Protein AF-A0A1H4I192-F1 (afdb_monomer_lite)

Secondary structure (DSSP, 8-state):
---EEEE-HHHHHHHHHHHHH-GGGGGGGGS-EEEEEEES--EETTEE-SEEEEEPPHHHHHHHT-SEEEEEEHHHHTTS-HHHHHHHHHHHHHHHHHHB-TTS-B--SS--------------------

Structure (mmCIF, N/CA/C/O backbone):
data_AF-A0A1H4I192-F1
#
_entry.id   AF-A0A1H4I192-F1
#
loop_
_atom_site.group_PDB
_atom_site.id
_atom_site.type_symbol
_atom_site.label_atom_id
_atom_site.label_alt_id
_atom_site.label_comp_id
_atom_site.label_asym_id
_atom_site.label_entity_id
_atom_site.label_seq_id
_atom_site.pdbx_PDB_ins_code
_atom_site.Cartn_x
_atom_site.Cartn_y
_atom_site.Cartn_z
_atom_site.occupancy
_atom_site.B_iso_or_equiv
_atom_site.auth_seq_id
_atom_site.auth_comp_id
_atom_site.auth_asym_id
_atom_site.auth_atom_id
_atom_site.pdbx_PDB_model_num
ATOM 1 N N . MET A 1 1 ? -8.402 -22.425 -2.717 1.00 60.91 1 MET A N 1
ATOM 2 C CA . MET A 1 1 ? -8.463 -21.378 -3.761 1.00 60.91 1 MET A CA 1
ATOM 3 C C . MET A 1 1 ? -7.108 -20.700 -3.842 1.00 60.91 1 MET A C 1
ATOM 5 O O . MET A 1 1 ? -6.499 -20.503 -2.795 1.00 60.91 1 MET A O 1
ATOM 9 N N . GLY A 1 2 ? -6.629 -20.409 -5.053 1.00 82.69 2 GLY A N 1
ATOM 10 C CA . GLY A 1 2 ? -5.380 -19.670 -5.265 1.00 82.69 2 GLY A CA 1
ATOM 11 C C . GLY A 1 2 ? -5.497 -18.200 -4.856 1.00 82.69 2 GLY A C 1
ATOM 12 O O . GLY A 1 2 ? -6.593 -17.720 -4.563 1.00 82.69 2 GLY A O 1
ATOM 13 N N . ALA A 1 3 ? -4.366 -17.496 -4.818 1.00 92.56 3 ALA A N 1
ATOM 14 C CA . ALA A 1 3 ? -4.367 -16.061 -4.568 1.00 92.56 3 ALA A CA 1
ATOM 15 C C . ALA A 1 3 ? -4.907 -15.308 -5.789 1.00 92.56 3 ALA A C 1
ATOM 17 O O . ALA A 1 3 ? -4.538 -15.617 -6.921 1.00 92.56 3 ALA A O 1
ATOM 18 N N . THR A 1 4 ? -5.751 -14.308 -5.551 1.00 96.38 4 THR A N 1
ATOM 19 C CA . THR A 1 4 ? -6.192 -13.356 -6.580 1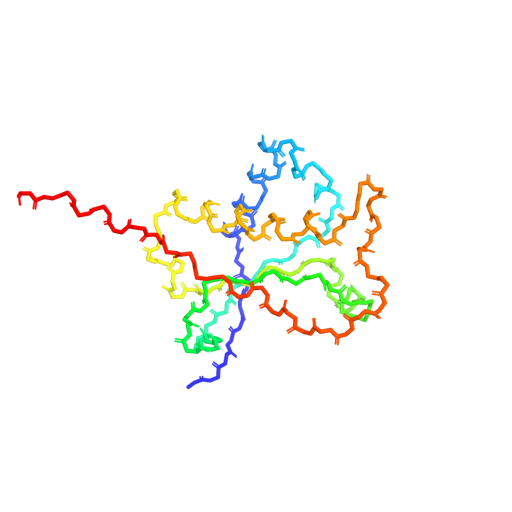.00 96.38 4 THR A CA 1
ATOM 20 C C . THR A 1 4 ? -5.879 -11.939 -6.138 1.00 96.38 4 THR A C 1
ATOM 22 O O . THR A 1 4 ? -5.758 -11.679 -4.936 1.00 96.38 4 THR A O 1
ATOM 25 N N . PHE A 1 5 ? -5.748 -11.035 -7.109 1.00 96.31 5 PHE A N 1
ATOM 26 C CA . PHE A 1 5 ? -5.370 -9.651 -6.868 1.00 96.31 5 PHE A CA 1
ATOM 27 C C . PHE A 1 5 ? -6.340 -8.696 -7.550 1.00 96.31 5 PHE A C 1
ATOM 29 O O . PHE A 1 5 ? -6.716 -8.921 -8.699 1.00 96.31 5 PHE A O 1
ATOM 36 N N . THR A 1 6 ? -6.732 -7.629 -6.860 1.00 96.62 6 THR A N 1
ATOM 37 C CA . THR A 1 6 ? -7.629 -6.604 -7.414 1.00 96.62 6 THR A CA 1
ATOM 38 C C . THR A 1 6 ? -7.129 -5.206 -7.083 1.00 96.62 6 THR A C 1
ATOM 40 O O . THR A 1 6 ? -6.459 -5.004 -6.069 1.00 96.62 6 THR A O 1
ATOM 43 N N . LEU A 1 7 ? -7.464 -4.237 -7.938 1.00 94.12 7 LEU A N 1
ATOM 44 C CA . LEU A 1 7 ? -7.270 -2.813 -7.648 1.00 94.12 7 LEU A CA 1
ATOM 45 C C . LEU A 1 7 ? -8.056 -2.416 -6.392 1.00 94.12 7 LEU A C 1
ATOM 47 O O . LEU A 1 7 ? -9.048 -3.069 -6.054 1.00 94.12 7 LEU A O 1
ATOM 51 N N . SER A 1 8 ? -7.608 -1.363 -5.709 1.00 85.56 8 SER A N 1
ATOM 52 C CA . SER A 1 8 ? -8.315 -0.816 -4.556 1.00 85.56 8 SER A CA 1
ATOM 53 C C . SER A 1 8 ? -8.040 0.673 -4.373 1.00 85.56 8 SER A C 1
ATOM 55 O O . SER A 1 8 ? -6.971 1.063 -3.913 1.00 85.56 8 SER A O 1
ATOM 57 N N . GLU A 1 9 ? -9.038 1.497 -4.682 1.00 93.12 9 GLU A N 1
ATOM 58 C CA . GLU A 1 9 ? -8.958 2.947 -4.478 1.00 93.12 9 GLU A CA 1
ATOM 59 C C . GLU A 1 9 ? -8.941 3.319 -2.988 1.00 93.12 9 GLU A C 1
ATOM 61 O O . GLU A 1 9 ? -8.353 4.326 -2.604 1.00 93.12 9 GLU A O 1
ATOM 66 N N . GLU A 1 10 ? -9.542 2.500 -2.119 1.00 95.25 10 GLU A N 1
ATOM 67 C CA . GLU A 1 10 ? -9.597 2.790 -0.681 1.00 95.25 10 GLU A CA 1
ATOM 68 C C . GLU A 1 10 ? -8.222 2.710 -0.007 1.00 95.25 10 GLU A C 1
ATOM 70 O O . GLU A 1 10 ? -7.932 3.507 0.883 1.00 95.25 10 GLU A O 1
ATOM 75 N N . ILE A 1 11 ? -7.343 1.806 -0.454 1.00 97.00 11 ILE A N 1
ATOM 76 C CA . ILE A 1 11 ? -5.966 1.762 0.054 1.00 97.00 11 ILE A CA 1
ATOM 77 C C . ILE A 1 11 ? -5.202 2.989 -0.454 1.00 97.00 11 ILE A C 1
ATOM 79 O O . ILE A 1 11 ? -4.481 3.619 0.318 1.00 97.00 11 ILE A O 1
ATOM 83 N N . ASP A 1 12 ? -5.399 3.367 -1.723 1.00 96.50 12 ASP A N 1
ATOM 84 C CA . ASP A 1 12 ? -4.749 4.538 -2.321 1.00 96.50 12 ASP A CA 1
ATOM 85 C C . ASP A 1 12 ? -5.098 5.833 -1.571 1.00 96.50 12 ASP A C 1
ATOM 87 O O . ASP A 1 12 ? -4.224 6.672 -1.356 1.00 96.50 12 ASP A O 1
ATOM 91 N N . VAL A 1 13 ? -6.354 5.995 -1.136 1.00 97.31 13 VAL A N 1
ATOM 92 C CA . VAL A 1 13 ? -6.785 7.145 -0.321 1.00 97.31 13 VAL A CA 1
ATOM 93 C C . VAL A 1 13 ? -6.036 7.191 1.010 1.00 97.31 13 VAL A C 1
ATOM 95 O O . VAL A 1 13 ? -5.538 8.250 1.391 1.00 97.31 13 VAL A O 1
ATOM 98 N N . VAL A 1 14 ? -5.910 6.054 1.701 1.00 97.88 14 VAL A N 1
ATOM 99 C CA . VAL A 1 14 ? -5.195 5.981 2.984 1.00 97.88 14 VAL A CA 1
ATOM 100 C C . VAL A 1 14 ? -3.701 6.259 2.799 1.00 97.88 14 VAL A C 1
ATOM 102 O O . VAL A 1 14 ? -3.129 7.034 3.562 1.00 97.88 14 VAL A O 1
ATOM 105 N N . VAL A 1 15 ? -3.072 5.692 1.764 1.00 96.69 15 VAL A N 1
ATOM 106 C CA . VAL A 1 15 ? -1.659 5.954 1.434 1.00 96.69 15 VAL A CA 1
ATOM 107 C C . VAL A 1 15 ? -1.428 7.443 1.181 1.00 96.69 15 VAL A C 1
ATOM 109 O O . VAL A 1 15 ? -0.530 8.027 1.783 1.00 96.69 15 VAL A O 1
ATOM 112 N N . LYS A 1 16 ? -2.254 8.073 0.335 1.00 96.06 16 LYS A N 1
ATOM 113 C CA . LYS A 1 16 ? -2.144 9.508 0.025 1.00 96.06 16 LYS A CA 1
ATOM 114 C C . LYS A 1 16 ? 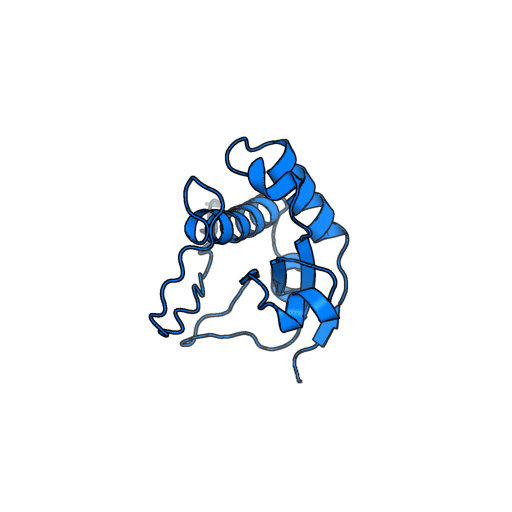-2.299 10.365 1.274 1.00 96.06 16 LYS A C 1
ATOM 116 O O . LYS A 1 16 ? -1.439 11.198 1.539 1.00 96.06 16 LYS A O 1
ATOM 121 N N . LYS A 1 17 ? -3.338 10.099 2.075 1.00 96.62 17 LYS A N 1
ATOM 122 C CA . LYS A 1 17 ? -3.578 10.795 3.345 1.00 96.62 17 LYS A CA 1
ATOM 123 C C . LYS A 1 17 ? -2.338 10.748 4.244 1.00 96.62 17 LYS A C 1
ATOM 125 O O . LYS A 1 17 ? -1.917 11.782 4.748 1.00 96.62 17 LYS A O 1
ATOM 130 N N . LEU A 1 18 ? -1.743 9.569 4.428 1.00 95.94 18 LEU A N 1
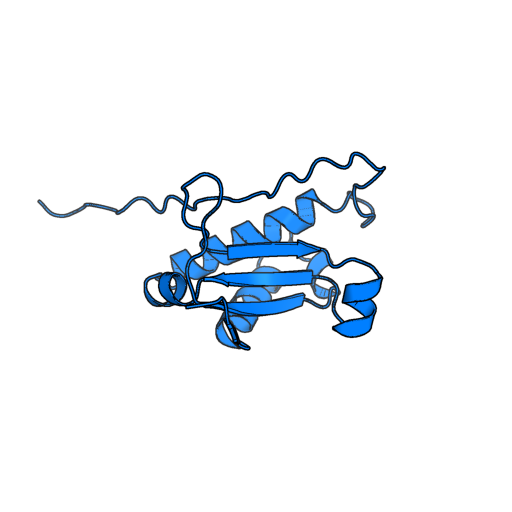ATOM 131 C CA . LEU A 1 18 ? -0.582 9.403 5.305 1.00 95.94 18 LEU A CA 1
ATOM 132 C C . LEU A 1 18 ? 0.673 10.092 4.754 1.00 95.94 18 LEU A C 1
ATOM 134 O O . LEU A 1 18 ? 1.382 10.739 5.516 1.00 95.94 18 LEU A O 1
ATOM 138 N N . ILE A 1 19 ? 0.927 10.013 3.444 1.00 94.25 19 ILE A N 1
ATOM 139 C CA . ILE A 1 19 ? 2.064 10.703 2.806 1.00 94.25 19 ILE A CA 1
ATOM 140 C C . ILE A 1 19 ? 1.939 12.229 2.923 1.00 94.25 19 ILE A C 1
ATOM 142 O O . ILE A 1 19 ? 2.942 12.920 3.093 1.00 94.25 19 ILE A O 1
ATOM 146 N N . GLU A 1 20 ? 0.721 12.767 2.835 1.00 94.44 20 GLU A N 1
ATOM 147 C CA . GLU A 1 20 ? 0.465 14.205 2.965 1.00 94.44 20 GLU A CA 1
ATOM 148 C C . GLU A 1 20 ? 0.582 14.703 4.413 1.00 94.44 20 GLU A C 1
ATOM 150 O O . GLU A 1 20 ? 1.044 15.822 4.646 1.00 94.44 20 GLU A O 1
ATOM 155 N N . GLN A 1 21 ? 0.158 13.893 5.387 1.00 93.62 21 GLN A N 1
ATOM 156 C CA . GLN A 1 21 ? 0.116 14.278 6.801 1.00 93.62 21 GLN A CA 1
ATOM 157 C C . GLN A 1 21 ? 1.458 14.093 7.516 1.00 93.62 21 GLN A C 1
ATOM 159 O O . GLN A 1 21 ? 1.825 14.915 8.360 1.00 93.62 21 GLN A O 1
ATOM 164 N N . GLU A 1 22 ? 2.206 13.046 7.171 1.00 90.56 22 GLU A N 1
ATOM 165 C CA . GLU A 1 22 ? 3.406 12.641 7.895 1.00 90.56 22 GLU A CA 1
ATOM 166 C C . GLU A 1 22 ? 4.670 13.115 7.178 1.00 90.56 22 GLU A C 1
ATOM 168 O O . GLU A 1 22 ? 5.016 12.664 6.085 1.00 90.56 22 GLU A O 1
ATOM 173 N N . LYS A 1 23 ? 5.415 14.022 7.820 1.00 86.62 23 LYS A N 1
ATOM 174 C CA . LYS A 1 23 ? 6.649 14.596 7.250 1.00 86.62 23 LYS A CA 1
ATOM 175 C C . LYS A 1 23 ? 7.696 13.534 6.918 1.00 86.62 23 LYS A C 1
ATOM 177 O O . LYS A 1 23 ? 8.454 13.722 5.967 1.00 86.62 23 LYS A O 1
ATOM 182 N N . ASP A 1 24 ? 7.709 12.444 7.679 1.00 82.88 24 ASP A N 1
ATOM 183 C CA . ASP A 1 24 ? 8.641 11.330 7.506 1.00 82.88 24 ASP A CA 1
ATOM 184 C C . ASP A 1 24 ? 8.404 10.578 6.189 1.00 82.88 24 ASP A C 1
ATOM 186 O O . ASP A 1 24 ? 9.328 9.986 5.651 1.00 82.88 24 ASP A O 1
ATOM 190 N N . PHE A 1 25 ? 7.205 10.670 5.603 1.00 87.12 25 PHE A N 1
ATOM 191 C CA . PHE A 1 25 ? 6.880 10.050 4.316 1.00 87.12 25 PHE A CA 1
ATOM 192 C C . PHE A 1 25 ? 6.993 11.008 3.130 1.00 87.12 25 PHE A C 1
ATOM 194 O O . PHE A 1 25 ? 6.641 10.652 2.006 1.00 87.12 25 PHE A O 1
ATOM 201 N N . LYS A 1 26 ? 7.514 12.225 3.329 1.00 83.06 26 LYS A N 1
ATOM 202 C CA . LYS A 1 26 ? 7.565 13.245 2.273 1.00 83.06 26 LYS A CA 1
ATOM 203 C C . LYS A 1 26 ? 8.322 12.779 1.027 1.00 83.06 26 LYS A C 1
ATOM 205 O O . LYS A 1 26 ? 7.927 13.131 -0.083 1.00 83.06 26 LYS A O 1
ATOM 210 N N . ILE A 1 27 ? 9.384 11.988 1.178 1.00 82.12 27 ILE A N 1
ATOM 211 C CA . ILE A 1 27 ? 10.147 11.452 0.040 1.00 82.12 27 ILE A CA 1
ATOM 212 C C . ILE A 1 27 ? 9.318 10.467 -0.801 1.00 82.12 27 ILE A C 1
ATOM 214 O O . ILE A 1 27 ? 9.525 10.362 -2.004 1.00 82.12 27 ILE A O 1
ATOM 218 N N . LEU A 1 28 ? 8.315 9.816 -0.209 1.00 87.62 28 LEU A N 1
ATOM 219 C CA . LEU A 1 28 ? 7.416 8.903 -0.913 1.00 87.62 28 LEU A CA 1
ATOM 220 C C . LEU A 1 28 ? 6.404 9.632 -1.806 1.00 87.62 28 LEU A C 1
ATOM 222 O O . LEU A 1 28 ? 5.812 9.003 -2.677 1.00 87.62 28 LEU A O 1
ATOM 226 N N . SER A 1 29 ? 6.234 10.952 -1.652 1.00 87.88 29 SER A N 1
ATOM 227 C CA . SER A 1 29 ? 5.321 11.754 -2.489 1.00 87.88 29 SER A CA 1
ATOM 228 C C . SER A 1 29 ? 5.703 11.790 -3.971 1.00 87.88 29 SER A C 1
ATOM 230 O O . SER A 1 29 ? 4.841 12.014 -4.818 1.00 87.88 29 SER A O 1
ATOM 232 N N . VAL A 1 30 ? 6.979 11.556 -4.291 1.00 85.44 30 VAL A N 1
ATOM 233 C CA . VAL A 1 30 ? 7.461 11.468 -5.677 1.00 85.44 30 VAL A CA 1
ATOM 234 C C . VAL A 1 30 ? 7.478 10.035 -6.208 1.00 85.44 30 VAL A C 1
ATOM 236 O O . VAL A 1 30 ? 7.687 9.841 -7.402 1.00 85.44 30 VAL A O 1
ATOM 239 N N . ALA A 1 31 ? 7.269 9.041 -5.340 1.00 88.75 31 ALA A N 1
ATOM 240 C CA . ALA A 1 31 ? 7.361 7.641 -5.710 1.00 88.75 31 ALA A CA 1
ATOM 241 C C . ALA A 1 31 ? 6.037 7.131 -6.286 1.00 88.75 31 ALA A C 1
ATOM 243 O O . ALA A 1 31 ? 4.955 7.410 -5.759 1.00 88.75 31 ALA A O 1
ATOM 244 N N . LYS A 1 32 ? 6.104 6.312 -7.340 1.00 92.50 32 LYS A N 1
ATOM 245 C CA . LYS A 1 32 ? 4.893 5.694 -7.899 1.00 92.50 32 LYS A CA 1
ATOM 246 C C . LYS A 1 32 ? 4.527 4.428 -7.123 1.00 92.50 32 LYS A C 1
ATOM 248 O O . LYS A 1 32 ? 5.060 3.345 -7.378 1.00 92.50 32 LYS A O 1
ATOM 253 N N . ILE A 1 33 ? 3.616 4.578 -6.161 1.00 93.31 33 ILE A N 1
ATOM 254 C CA . ILE A 1 33 ? 3.112 3.491 -5.310 1.00 93.31 33 ILE A CA 1
ATOM 255 C C . ILE A 1 33 ? 1.844 2.901 -5.920 1.00 93.31 33 ILE A C 1
ATOM 257 O O . ILE A 1 33 ? 0.887 3.612 -6.221 1.00 93.31 33 ILE A O 1
ATOM 261 N N . VAL A 1 34 ? 1.828 1.581 -6.068 1.00 94.88 34 VAL A N 1
ATOM 262 C CA . VAL A 1 34 ? 0.663 0.820 -6.512 1.00 94.88 34 VAL A CA 1
ATOM 263 C C . VAL A 1 34 ? 0.145 -0.022 -5.354 1.00 94.88 34 VAL A C 1
ATOM 265 O O . VAL A 1 34 ? 0.908 -0.739 -4.709 1.00 94.88 34 VAL A O 1
ATOM 268 N N . THR A 1 35 ? -1.164 0.011 -5.108 1.00 96.94 35 THR A N 1
ATOM 269 C CA . THR A 1 35 ? -1.796 -0.798 -4.060 1.00 96.94 35 THR A CA 1
ATOM 270 C C . THR A 1 35 ? -2.713 -1.859 -4.663 1.00 96.94 35 THR A C 1
ATOM 272 O O . THR A 1 35 ? -3.346 -1.652 -5.704 1.00 96.94 35 THR A O 1
ATOM 275 N N . ARG A 1 36 ? -2.772 -3.046 -4.057 1.00 97.44 36 ARG A N 1
ATOM 276 C CA . ARG A 1 36 ? -3.700 -4.108 -4.470 1.00 97.44 36 ARG A CA 1
ATOM 277 C C . ARG A 1 36 ? -4.241 -4.841 -3.260 1.00 97.44 36 ARG A C 1
ATOM 279 O O . ARG A 1 36 ? -3.524 -5.098 -2.293 1.00 97.44 36 ARG A O 1
ATOM 286 N N . PHE A 1 37 ? -5.474 -5.305 -3.378 1.00 97.75 37 PHE A N 1
ATOM 287 C CA . PHE A 1 37 ? -5.938 -6.382 -2.525 1.00 97.75 37 PHE A CA 1
ATOM 288 C C . PHE A 1 37 ? -5.389 -7.719 -2.988 1.00 97.75 37 PHE A C 1
ATOM 290 O O . PHE A 1 37 ? -5.296 -7.978 -4.183 1.00 97.75 37 PHE A O 1
ATOM 297 N N . ARG A 1 38 ? -5.100 -8.586 -2.023 1.00 96.88 38 ARG A N 1
ATOM 298 C CA . ARG A 1 38 ? -4.839 -10.010 -2.183 1.00 96.88 38 ARG A CA 1
ATOM 299 C C . ARG A 1 38 ? -5.933 -10.784 -1.459 1.00 96.88 38 ARG A C 1
ATOM 301 O O . ARG A 1 38 ? -6.227 -10.511 -0.294 1.00 96.88 38 ARG A O 1
ATOM 308 N N . THR A 1 39 ? -6.515 -11.771 -2.130 1.00 95.50 39 THR A N 1
ATOM 309 C CA . THR A 1 39 ? -7.419 -12.746 -1.504 1.00 95.50 39 THR A CA 1
ATOM 310 C C . THR A 1 39 ? -6.773 -14.132 -1.452 1.00 95.50 39 THR A C 1
ATOM 312 O O . THR A 1 39 ? -5.697 -14.356 -2.012 1.00 95.50 39 THR A O 1
ATOM 315 N N . GLY A 1 40 ? -7.417 -15.063 -0.749 1.00 91.75 40 GLY A N 1
ATOM 316 C CA . GLY A 1 40 ? -6.880 -16.393 -0.484 1.00 91.75 40 GLY A CA 1
ATOM 317 C C . GLY A 1 40 ? -5.993 -16.440 0.762 1.00 91.75 40 GLY A C 1
ATOM 318 O O . GLY A 1 40 ? -5.698 -15.433 1.405 1.00 91.75 40 GLY A O 1
ATOM 319 N N . THR A 1 41 ? -5.585 -17.650 1.127 1.00 88.25 41 THR A N 1
ATOM 320 C CA . THR A 1 41 ? -4.762 -17.919 2.309 1.00 88.25 41 THR A CA 1
ATOM 321 C C . THR A 1 41 ? -3.413 -17.195 2.199 1.00 88.25 41 THR A C 1
ATOM 323 O O . THR A 1 41 ? -2.705 -17.316 1.193 1.00 88.25 41 THR A O 1
ATOM 326 N N . TRP A 1 42 ? -3.049 -16.409 3.218 1.00 93.38 42 TRP A N 1
ATOM 327 C CA . TRP A 1 42 ? -1.766 -15.702 3.272 1.00 93.38 42 TRP A CA 1
ATOM 328 C C . TRP A 1 42 ? -1.084 -15.896 4.615 1.00 93.38 42 TRP A C 1
ATOM 330 O O . TRP A 1 42 ? -1.432 -15.233 5.585 1.00 93.38 42 TRP A O 1
ATOM 340 N N . TYR A 1 43 ? -0.130 -16.819 4.680 1.00 91.25 43 TYR A N 1
ATOM 341 C CA . TYR A 1 43 ? 0.588 -17.097 5.914 1.00 91.25 43 TYR A CA 1
ATOM 342 C C . TYR A 1 43 ? 2.084 -17.135 5.662 1.00 91.25 43 TYR A C 1
ATOM 344 O O . TYR A 1 43 ? 2.520 -17.693 4.656 1.00 91.25 43 TYR A O 1
ATOM 352 N N . THR A 1 44 ? 2.849 -16.647 6.632 1.00 88.25 44 THR A N 1
ATOM 353 C CA . THR A 1 44 ? 4.281 -16.921 6.729 1.00 88.25 44 THR A CA 1
ATOM 354 C C . THR A 1 44 ? 4.605 -17.414 8.127 1.00 88.25 44 THR A C 1
ATOM 356 O O . THR A 1 44 ? 4.162 -16.833 9.115 1.00 88.25 44 THR A O 1
ATOM 359 N N . ARG A 1 45 ? 5.371 -18.510 8.228 1.00 90.00 45 ARG A N 1
ATOM 360 C CA . ARG A 1 45 ? 5.778 -19.113 9.513 1.00 90.00 45 ARG A CA 1
ATOM 361 C C . ARG A 1 45 ? 4.587 -19.323 10.468 1.00 90.00 45 ARG A C 1
ATOM 363 O O . ARG A 1 45 ? 4.665 -19.018 11.653 1.00 90.00 45 ARG A O 1
ATOM 370 N N . GLY A 1 46 ? 3.461 -19.791 9.921 1.00 90.88 46 GLY A N 1
ATOM 371 C CA . GLY A 1 46 ? 2.223 -20.054 10.666 1.00 90.88 46 GLY A CA 1
ATOM 372 C C . GLY A 1 46 ? 1.400 -18.816 11.043 1.00 90.88 46 GLY A C 1
ATOM 373 O O . GLY A 1 46 ? 0.354 -18.956 11.668 1.00 90.88 46 GLY A O 1
ATOM 374 N N . LYS A 1 47 ? 1.822 -17.610 10.652 1.00 90.06 47 LYS A N 1
ATOM 375 C CA . LYS A 1 47 ? 1.155 -16.350 10.993 1.00 90.06 47 LYS A CA 1
ATOM 376 C C . LYS A 1 47 ? 0.428 -15.754 9.793 1.00 90.06 47 LYS A C 1
ATOM 378 O O . LYS A 1 47 ? 0.997 -15.718 8.707 1.00 90.06 47 LYS A O 1
ATOM 383 N N . LEU A 1 48 ? -0.807 -15.290 9.999 1.00 92.69 48 LEU A N 1
ATOM 384 C CA . LEU A 1 48 ? -1.609 -14.634 8.963 1.00 92.69 48 LEU A CA 1
ATOM 385 C C . LEU A 1 48 ? -1.009 -13.266 8.615 1.00 92.69 48 LEU A C 1
ATOM 387 O O . LEU A 1 48 ? -0.729 -12.470 9.509 1.00 92.69 48 LEU A O 1
ATOM 391 N N . ILE A 1 49 ? -0.866 -12.989 7.322 1.00 95.06 49 ILE A N 1
ATOM 392 C CA . ILE A 1 49 ? -0.347 -11.720 6.808 1.00 95.06 49 ILE A CA 1
ATOM 393 C C . ILE A 1 49 ? -1.506 -10.785 6.463 1.00 95.06 49 ILE A C 1
ATOM 395 O O . ILE A 1 49 ? -2.441 -11.171 5.751 1.00 95.06 49 ILE A O 1
ATOM 399 N N . TYR A 1 50 ? -1.441 -9.564 6.996 1.00 96.06 50 TYR A N 1
ATOM 400 C CA . TYR A 1 50 ? -2.455 -8.520 6.816 1.00 96.06 50 TYR A CA 1
ATOM 401 C C . TYR A 1 50 ? -2.099 -7.601 5.655 1.00 96.06 50 TYR A C 1
ATOM 403 O O . TYR A 1 50 ? -2.977 -7.244 4.877 1.00 96.06 50 TYR A O 1
ATOM 411 N N . ALA A 1 51 ? -0.824 -7.259 5.515 1.00 96.75 51 ALA A N 1
ATOM 412 C CA . ALA A 1 51 ? -0.299 -6.537 4.377 1.00 96.75 51 ALA A CA 1
ATOM 413 C C . ALA A 1 51 ? 1.176 -6.892 4.157 1.00 96.75 51 ALA A C 1
ATOM 415 O O . ALA A 1 51 ? 1.792 -7.556 4.993 1.00 96.75 51 ALA A O 1
ATOM 416 N N . LYS A 1 52 ? 1.700 -6.515 2.993 1.00 94.38 52 LYS A N 1
ATOM 417 C CA . LYS A 1 52 ? 3.118 -6.605 2.669 1.00 94.38 52 LYS A CA 1
ATOM 418 C C . LYS A 1 52 ? 3.501 -5.546 1.648 1.00 94.38 52 LYS A C 1
ATOM 420 O O . LYS A 1 52 ? 2.948 -5.527 0.543 1.00 94.38 52 LYS A O 1
ATOM 425 N N . THR A 1 53 ? 4.513 -4.762 1.980 1.00 94.88 53 THR A N 1
ATOM 426 C CA . THR A 1 53 ? 5.204 -3.877 1.045 1.00 94.88 53 THR A CA 1
ATOM 427 C C . THR A 1 53 ? 6.342 -4.582 0.314 1.00 94.88 53 THR A C 1
ATOM 429 O O . THR A 1 53 ? 7.101 -5.368 0.887 1.00 94.88 53 THR A O 1
ATOM 432 N N . LYS A 1 54 ? 6.494 -4.265 -0.973 1.00 91.12 54 LYS A N 1
ATOM 433 C CA . LYS A 1 54 ? 7.630 -4.665 -1.801 1.00 91.12 54 LYS A CA 1
ATOM 434 C C . LYS A 1 54 ? 8.185 -3.463 -2.561 1.00 91.12 54 LYS A C 1
ATOM 436 O O . LYS A 1 54 ? 7.457 -2.810 -3.304 1.00 91.12 54 LYS A O 1
ATOM 441 N N . ILE A 1 55 ? 9.494 -3.244 -2.440 1.00 88.81 55 ILE A N 1
ATOM 442 C CA . ILE A 1 55 ? 10.243 -2.409 -3.384 1.00 88.81 55 ILE A CA 1
ATOM 443 C C . ILE A 1 55 ? 10.449 -3.226 -4.657 1.00 88.81 55 ILE A C 1
ATOM 445 O O . ILE A 1 55 ? 11.009 -4.324 -4.608 1.00 88.81 55 ILE A O 1
ATOM 449 N N . LEU A 1 56 ? 9.961 -2.718 -5.785 1.00 87.31 56 LEU A N 1
ATOM 450 C CA . LEU A 1 56 ? 9.991 -3.444 -7.048 1.00 87.31 56 LEU A CA 1
ATOM 451 C C . LEU A 1 56 ? 11.415 -3.501 -7.613 1.00 87.31 56 LEU A C 1
ATOM 453 O O . LEU A 1 56 ? 12.166 -2.518 -7.567 1.00 87.31 56 LEU A O 1
ATOM 457 N N . SER A 1 57 ? 11.776 -4.666 -8.155 1.00 87.88 57 SER A N 1
ATOM 458 C CA . SER A 1 57 ? 13.009 -4.853 -8.926 1.00 87.88 57 SER A CA 1
ATOM 459 C C . SER A 1 57 ? 12.956 -4.073 -10.242 1.00 87.88 57 SER A C 1
ATOM 461 O O . SER A 1 57 ? 11.876 -3.725 -10.706 1.00 87.88 57 SER A O 1
ATOM 463 N N . LEU A 1 58 ? 14.104 -3.828 -10.885 1.00 84.38 58 LEU A N 1
ATOM 464 C CA . LEU A 1 58 ? 14.163 -3.064 -12.143 1.00 84.38 58 LEU A CA 1
ATOM 465 C C . LEU A 1 58 ? 13.193 -3.586 -13.213 1.00 84.38 58 LEU A C 1
ATOM 467 O O . LEU A 1 58 ? 12.512 -2.794 -13.857 1.00 84.38 58 LEU A O 1
ATOM 471 N N . TYR A 1 59 ? 13.102 -4.909 -13.363 1.00 89.69 59 TYR A N 1
ATOM 472 C CA . TYR A 1 59 ? 12.184 -5.530 -14.313 1.00 89.69 59 TYR A CA 1
ATOM 473 C C . TYR A 1 59 ? 10.716 -5.273 -13.944 1.00 89.69 59 TYR A C 1
ATOM 475 O O . TYR A 1 59 ? 9.933 -4.839 -14.777 1.00 89.69 59 TYR A O 1
ATOM 483 N N . GLU A 1 60 ? 10.347 -5.456 -12.676 1.00 92.44 60 GLU A N 1
ATOM 484 C CA . GLU A 1 60 ? 8.975 -5.208 -12.219 1.00 92.44 60 GLU A CA 1
ATOM 485 C C . GLU A 1 60 ? 8.582 -3.735 -12.333 1.00 92.44 60 GLU A C 1
ATOM 487 O O . GLU A 1 60 ? 7.436 -3.437 -12.659 1.00 92.44 60 GLU A O 1
ATOM 492 N N . ARG A 1 61 ? 9.527 -2.814 -12.102 1.00 92.12 61 ARG A N 1
ATOM 493 C CA . ARG A 1 61 ? 9.291 -1.381 -12.296 1.00 92.12 61 ARG A CA 1
ATOM 494 C C . ARG A 1 61 ? 8.967 -1.056 -13.746 1.00 92.12 61 ARG A C 1
ATOM 496 O O . ARG A 1 61 ? 8.061 -0.269 -13.991 1.00 92.12 61 ARG A O 1
ATOM 503 N N . PHE A 1 62 ? 9.689 -1.672 -14.681 1.00 92.06 62 PHE A N 1
ATOM 504 C CA . PHE A 1 62 ? 9.442 -1.517 -16.112 1.00 92.06 62 PHE A CA 1
ATOM 505 C C . PHE A 1 62 ? 8.064 -2.061 -16.512 1.00 92.06 62 PHE A C 1
ATOM 507 O O . PHE A 1 62 ? 7.305 -1.361 -17.172 1.00 92.06 62 PHE A O 1
ATOM 514 N N . GLU A 1 63 ? 7.711 -3.268 -16.063 1.00 97.00 63 GLU A N 1
ATOM 515 C CA . GLU A 1 63 ? 6.433 -3.908 -16.412 1.00 97.00 63 GLU A CA 1
ATOM 516 C C . GLU A 1 63 ? 5.216 -3.212 -15.786 1.00 97.00 63 GLU A C 1
ATOM 518 O O . GLU A 1 63 ? 4.160 -3.105 -16.405 1.00 97.00 63 GLU A O 1
ATOM 523 N N . MET A 1 64 ? 5.336 -2.760 -14.535 1.00 91.81 64 MET A N 1
ATOM 524 C CA . MET A 1 64 ? 4.213 -2.190 -13.783 1.00 91.81 64 MET A CA 1
ATOM 525 C C . MET A 1 64 ? 4.122 -0.669 -13.879 1.00 91.81 64 MET A C 1
ATOM 527 O O . MET A 1 64 ? 3.132 -0.104 -13.408 1.00 91.81 64 MET A O 1
ATOM 531 N N . ASP A 1 65 ? 5.152 -0.020 -14.430 1.00 94.31 65 ASP A N 1
ATOM 532 C CA . ASP A 1 65 ? 5.361 1.424 -14.349 1.00 94.31 65 ASP A CA 1
ATOM 533 C C . ASP A 1 65 ? 5.115 1.914 -12.911 1.00 94.31 65 ASP A C 1
ATOM 535 O O . ASP A 1 65 ? 4.201 2.686 -12.641 1.00 94.31 65 ASP A O 1
ATOM 539 N N . ALA A 1 66 ? 5.833 1.345 -11.944 1.00 92.75 66 ALA A N 1
ATOM 540 C CA . ALA A 1 66 ? 5.678 1.631 -10.517 1.00 92.75 66 ALA A CA 1
ATOM 541 C C . ALA A 1 66 ? 6.975 1.322 -9.773 1.00 92.75 66 ALA A C 1
ATOM 543 O O . ALA A 1 66 ? 7.785 0.541 -10.251 1.00 92.75 66 ALA A O 1
ATOM 544 N N . GLU A 1 67 ? 7.173 1.873 -8.581 1.00 90.44 67 GLU A N 1
ATOM 545 C CA . GLU A 1 67 ? 8.385 1.634 -7.783 1.00 90.44 67 GLU A CA 1
ATOM 546 C C . GLU A 1 67 ? 8.132 0.755 -6.563 1.00 90.44 67 GLU A C 1
ATOM 548 O O . GLU A 1 67 ? 9.016 0.012 -6.125 1.00 90.44 67 GLU A O 1
ATOM 553 N N . ILE A 1 68 ? 6.921 0.840 -6.017 1.00 92.69 68 ILE A N 1
ATOM 554 C CA . ILE A 1 68 ? 6.518 0.184 -4.778 1.00 92.69 68 ILE A CA 1
ATOM 555 C C . ILE A 1 68 ? 5.164 -0.484 -5.000 1.00 92.69 68 ILE A C 1
ATOM 557 O O . ILE A 1 68 ? 4.257 0.099 -5.595 1.00 92.69 68 ILE A O 1
ATOM 561 N N . LEU A 1 69 ? 5.022 -1.697 -4.472 1.00 94.62 69 LEU A N 1
ATOM 562 C CA . LEU A 1 69 ? 3.761 -2.422 -4.405 1.00 94.62 69 LEU A CA 1
ATOM 563 C C . LEU A 1 69 ? 3.380 -2.657 -2.942 1.00 94.62 69 LEU A C 1
ATOM 565 O O . LEU A 1 69 ? 4.146 -3.274 -2.202 1.00 94.62 69 LEU A O 1
ATOM 569 N N . ILE A 1 70 ? 2.181 -2.229 -2.549 1.00 96.00 70 ILE A N 1
ATOM 570 C CA . ILE A 1 70 ? 1.577 -2.570 -1.255 1.00 96.00 70 ILE A CA 1
ATOM 571 C C . ILE A 1 70 ? 0.437 -3.556 -1.505 1.00 96.00 70 ILE A C 1
ATOM 573 O O . ILE A 1 70 ? -0.537 -3.253 -2.197 1.00 96.00 70 ILE A O 1
ATOM 577 N N . LEU A 1 71 ? 0.563 -4.757 -0.948 1.00 97.12 71 LEU A N 1
ATOM 578 C CA . LEU A 1 71 ? -0.465 -5.790 -1.000 1.00 97.12 71 LEU A CA 1
ATOM 579 C C . LEU A 1 71 ? -1.188 -5.858 0.338 1.00 97.12 71 LEU A C 1
ATOM 581 O O . LEU A 1 71 ? -0.540 -6.032 1.361 1.00 97.12 71 LEU A O 1
ATOM 585 N N . VAL A 1 72 ? -2.518 -5.809 0.334 1.00 97.88 72 VAL A N 1
ATOM 586 C CA . VAL A 1 72 ? -3.336 -5.903 1.552 1.00 97.88 72 VAL A CA 1
ATOM 587 C C . VAL A 1 72 ? -4.248 -7.120 1.482 1.00 97.88 72 VAL A C 1
ATOM 589 O O . VAL A 1 72 ? -4.845 -7.418 0.453 1.00 97.88 72 VAL A O 1
ATOM 592 N N . ASN A 1 73 ? -4.380 -7.850 2.580 1.00 97.38 73 ASN A N 1
ATOM 593 C CA . ASN A 1 73 ? -5.311 -8.958 2.703 1.00 97.38 73 ASN A CA 1
ATOM 594 C C . ASN A 1 73 ? -6.750 -8.431 2.762 1.00 97.38 73 ASN A C 1
ATOM 596 O O . ASN A 1 73 ? -7.170 -7.886 3.784 1.00 97.38 73 ASN A O 1
ATOM 600 N N . LYS A 1 74 ? -7.517 -8.631 1.684 1.00 96.62 74 LYS A N 1
ATOM 601 C CA . LYS A 1 74 ? -8.873 -8.075 1.551 1.00 96.62 74 LYS A CA 1
ATOM 602 C C . LYS A 1 74 ? -9.800 -8.491 2.687 1.00 96.62 74 LYS A C 1
ATOM 604 O O . LYS A 1 74 ? -10.485 -7.660 3.268 1.00 96.62 74 LYS A O 1
ATOM 609 N N . ARG A 1 75 ? -9.776 -9.781 3.036 1.00 94.50 75 ARG A N 1
ATOM 610 C CA . ARG A 1 75 ? -10.644 -10.325 4.084 1.00 94.50 75 ARG A CA 1
ATOM 611 C C . ARG A 1 75 ? -10.355 -9.670 5.428 1.00 94.50 75 ARG A C 1
ATOM 613 O O . ARG A 1 75 ? -11.273 -9.428 6.194 1.00 94.50 75 ARG A O 1
ATOM 620 N N . MET A 1 76 ? -9.085 -9.405 5.725 1.00 95.19 76 MET A N 1
ATOM 621 C CA . MET A 1 76 ? -8.738 -8.745 6.979 1.00 95.19 76 MET A CA 1
ATOM 622 C C . MET A 1 76 ? -9.106 -7.271 6.947 1.00 95.19 76 MET A C 1
ATOM 624 O O . MET A 1 76 ? -9.682 -6.797 7.917 1.00 95.19 76 MET A O 1
ATOM 628 N N . TRP A 1 77 ? -8.841 -6.584 5.835 1.00 96.50 77 TRP A N 1
ATOM 629 C CA . TRP A 1 77 ? -9.167 -5.170 5.649 1.00 96.50 77 TRP A CA 1
ATOM 630 C C . TRP A 1 77 ? -10.637 -4.841 5.932 1.00 96.50 77 TRP A C 1
ATOM 632 O O . TRP A 1 77 ? -10.920 -3.874 6.635 1.00 96.50 77 TRP A O 1
ATOM 642 N N . GLU A 1 78 ? -11.562 -5.674 5.452 1.00 95.88 78 GLU A N 1
ATOM 643 C CA . GLU A 1 78 ? -13.011 -5.516 5.667 1.00 95.88 78 GLU A CA 1
ATOM 644 C C . GLU A 1 78 ? -13.425 -5.609 7.149 1.00 95.88 78 GLU A C 1
ATOM 646 O O . GLU A 1 78 ? -14.503 -5.151 7.522 1.00 95.88 78 GLU A O 1
ATOM 651 N N . HIS A 1 79 ? -12.573 -6.174 8.008 1.00 95.94 79 HIS A N 1
ATOM 652 C CA . HIS A 1 79 ? -12.804 -6.292 9.449 1.00 95.94 79 HIS A CA 1
ATOM 653 C C . HIS A 1 79 ? -12.042 -5.253 10.285 1.00 95.94 79 HIS A C 1
ATOM 655 O O . HIS A 1 79 ? -12.169 -5.261 11.510 1.00 95.94 79 HIS A O 1
ATOM 661 N N . LEU A 1 80 ? -11.241 -4.390 9.654 1.00 96.12 80 LEU A N 1
ATOM 662 C CA . LEU A 1 80 ? -10.502 -3.334 10.341 1.00 96.12 80 LEU A CA 1
ATOM 663 C C . LEU A 1 80 ? -11.343 -2.060 10.451 1.00 96.12 80 LEU A C 1
ATOM 665 O O . LEU A 1 80 ? -12.036 -1.675 9.509 1.00 96.12 80 LEU A O 1
ATOM 669 N N . THR A 1 81 ? -11.229 -1.368 11.583 1.00 97.56 81 THR A N 1
ATOM 670 C CA . THR A 1 81 ? -11.709 0.017 11.703 1.00 97.56 81 THR A CA 1
ATOM 671 C C . THR A 1 81 ? -10.828 0.962 10.886 1.00 97.56 81 THR A C 1
ATOM 673 O O . THR A 1 81 ? -9.690 0.625 10.557 1.00 97.56 81 THR A O 1
ATOM 676 N N . ASP A 1 82 ? -11.298 2.174 10.598 1.00 96.88 82 ASP A N 1
ATOM 677 C CA . ASP A 1 82 ? -10.516 3.140 9.812 1.00 96.88 82 ASP A CA 1
ATOM 678 C C . ASP A 1 82 ? -9.177 3.489 10.479 1.00 96.88 82 ASP A C 1
ATOM 680 O O . ASP A 1 82 ? -8.138 3.487 9.825 1.00 96.88 82 ASP A O 1
ATOM 684 N N . GLN A 1 83 ? -9.161 3.638 11.807 1.00 96.69 83 GLN A N 1
ATOM 685 C CA . GLN A 1 83 ? -7.921 3.834 12.565 1.00 96.69 83 GLN A CA 1
ATOM 686 C C . GLN A 1 83 ? -6.953 2.645 12.416 1.00 96.69 83 GLN A C 1
ATOM 688 O O . GLN A 1 83 ? -5.740 2.824 12.341 1.00 96.69 83 GLN A O 1
ATOM 693 N N . GLN A 1 84 ? -7.475 1.418 12.371 1.00 96.94 84 GLN A N 1
ATOM 694 C CA . GLN A 1 84 ? -6.664 0.213 12.196 1.00 96.94 84 GLN A CA 1
ATOM 695 C C . GLN A 1 84 ? -6.140 0.075 10.763 1.00 96.94 84 GLN A C 1
ATOM 697 O O . GLN A 1 84 ? -5.015 -0.385 10.572 1.00 96.94 84 GLN A O 1
ATOM 702 N N . LYS A 1 85 ? -6.929 0.485 9.764 1.00 98.06 85 LYS A N 1
ATOM 703 C CA . LYS A 1 85 ? -6.505 0.563 8.360 1.00 98.06 85 LYS A CA 1
ATOM 704 C C . LYS A 1 85 ? -5.370 1.568 8.196 1.00 98.06 85 LYS A C 1
ATOM 706 O O . LYS A 1 85 ? -4.346 1.228 7.612 1.00 98.06 85 LYS A O 1
ATOM 711 N N . GLU A 1 86 ? -5.510 2.758 8.775 1.00 97.62 86 GLU A N 1
ATOM 712 C CA . GLU A 1 86 ? -4.455 3.776 8.789 1.00 97.62 86 GLU A CA 1
ATOM 713 C C . GLU A 1 86 ? -3.187 3.261 9.469 1.00 97.62 86 GLU A C 1
ATOM 715 O O . GLU A 1 86 ? -2.112 3.346 8.885 1.00 97.62 86 GLU A O 1
ATOM 720 N N . ALA A 1 87 ? -3.303 2.636 10.645 1.00 96.81 87 ALA A N 1
ATOM 721 C CA . ALA A 1 87 ? -2.156 2.058 11.343 1.00 96.81 87 ALA A CA 1
ATOM 722 C C . ALA A 1 87 ? -1.459 0.947 10.534 1.00 96.81 87 ALA A C 1
ATOM 724 O O . ALA A 1 87 ? -0.230 0.868 10.531 1.00 96.81 87 ALA A O 1
ATOM 725 N N . LEU A 1 88 ? -2.227 0.102 9.835 1.00 97.38 88 LEU A N 1
ATOM 726 C CA . LEU A 1 88 ? -1.682 -0.935 8.960 1.00 97.38 88 LEU A CA 1
ATOM 727 C C . LEU A 1 88 ? -0.894 -0.316 7.800 1.00 97.38 88 LEU A C 1
ATOM 729 O O . LEU A 1 88 ? 0.248 -0.701 7.574 1.00 97.38 88 LEU A O 1
ATOM 733 N N . ILE A 1 89 ? -1.467 0.657 7.088 1.00 97.31 89 ILE A N 1
ATOM 734 C CA . ILE A 1 89 ? -0.787 1.294 5.952 1.00 97.31 89 ILE A CA 1
ATOM 735 C C . ILE A 1 89 ? 0.411 2.130 6.408 1.00 97.31 89 ILE A C 1
ATOM 737 O O . ILE A 1 89 ? 1.462 2.059 5.779 1.00 97.31 89 ILE A O 1
ATOM 741 N N . PHE A 1 90 ? 0.303 2.856 7.521 1.00 96.00 90 PHE A N 1
ATOM 742 C CA . PHE A 1 90 ? 1.428 3.583 8.114 1.00 96.00 90 PHE A CA 1
ATOM 743 C C . PHE A 1 90 ? 2.609 2.640 8.377 1.00 96.00 90 PHE A C 1
ATOM 745 O O . PHE A 1 90 ? 3.734 2.925 7.974 1.00 96.00 90 PHE A O 1
ATOM 752 N N . HIS A 1 91 ? 2.346 1.477 8.984 1.00 93.44 91 HIS A N 1
ATOM 753 C CA . HIS A 1 91 ? 3.367 0.458 9.224 1.00 93.44 91 HIS A CA 1
ATOM 754 C C . HIS A 1 91 ? 4.031 -0.023 7.927 1.00 93.44 91 HIS A C 1
ATOM 756 O O . HIS A 1 91 ? 5.256 -0.125 7.856 1.00 93.44 91 HIS A O 1
ATOM 762 N N . GLU A 1 92 ? 3.230 -0.289 6.895 1.00 94.25 92 GLU A N 1
ATOM 763 C CA . GLU A 1 92 ? 3.723 -0.712 5.586 1.00 94.25 92 GLU A CA 1
ATOM 764 C C . GLU A 1 92 ? 4.599 0.351 4.904 1.00 94.25 92 GLU A C 1
ATOM 766 O O . GLU A 1 92 ? 5.581 -0.007 4.245 1.00 94.25 92 GLU A O 1
ATOM 771 N N . LEU A 1 93 ? 4.288 1.639 5.085 1.00 92.62 93 LEU A N 1
ATOM 772 C CA . LEU A 1 93 ? 5.098 2.752 4.584 1.00 92.62 93 LEU A CA 1
ATOM 773 C C . LEU A 1 93 ? 6.427 2.886 5.348 1.00 92.62 93 LEU A C 1
ATOM 775 O O . LEU A 1 93 ? 7.463 3.120 4.726 1.00 92.62 93 LEU A O 1
ATOM 779 N N . CYS A 1 94 ? 6.451 2.639 6.664 1.00 90.19 94 CYS A N 1
ATOM 780 C CA . CYS A 1 94 ? 7.693 2.652 7.452 1.00 90.19 94 CYS A CA 1
ATOM 781 C C . CYS A 1 94 ? 8.743 1.636 6.963 1.00 90.19 94 CYS A C 1
ATOM 783 O O . CYS A 1 94 ? 9.944 1.887 7.088 1.00 90.19 94 CYS A O 1
ATOM 785 N N . HIS A 1 95 ? 8.328 0.495 6.395 1.00 83.31 95 HIS A N 1
ATOM 786 C CA . HIS A 1 95 ? 9.271 -0.484 5.824 1.00 83.31 95 HIS A CA 1
ATOM 787 C C . HIS A 1 95 ? 10.035 0.064 4.615 1.00 83.31 95 HIS A C 1
ATOM 789 O O . HIS A 1 95 ? 11.152 -0.383 4.338 1.00 83.31 95 HIS A O 1
ATOM 795 N N . ILE A 1 96 ? 9.454 1.030 3.901 1.00 83.31 96 ILE A N 1
ATOM 796 C CA . ILE A 1 96 ? 10.069 1.664 2.731 1.00 83.31 96 ILE A CA 1
ATOM 797 C C . ILE A 1 96 ? 11.195 2.584 3.187 1.00 83.31 96 ILE A C 1
ATOM 799 O O . ILE A 1 96 ? 12.322 2.413 2.729 1.00 83.31 96 ILE A O 1
ATOM 803 N N . GLU A 1 97 ? 10.916 3.473 4.144 1.00 64.56 97 GLU A N 1
ATOM 804 C CA . GLU A 1 97 ? 11.911 4.365 4.756 1.00 64.56 97 GLU A CA 1
ATOM 805 C C . GLU A 1 97 ? 13.087 3.584 5.355 1.00 64.56 97 GLU A C 1
ATOM 807 O O . GLU A 1 97 ? 14.239 3.967 5.200 1.00 64.56 97 GLU A O 1
ATOM 812 N N . ALA A 1 98 ? 12.839 2.432 5.984 1.00 58.81 98 ALA A N 1
ATOM 813 C CA . ALA A 1 98 ? 13.919 1.584 6.497 1.00 58.81 98 ALA A CA 1
ATOM 814 C C . ALA A 1 98 ? 14.809 0.979 5.386 1.00 58.81 98 ALA A C 1
ATOM 816 O O . ALA A 1 98 ? 15.959 0.60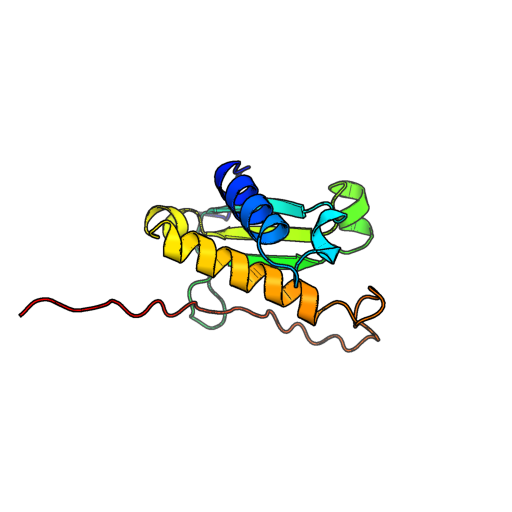1 5.644 1.00 58.81 98 ALA A O 1
ATOM 817 N N . SER A 1 99 ? 14.269 0.867 4.169 1.00 60.72 99 SER A N 1
ATOM 818 C CA . SER A 1 99 ? 14.916 0.259 3.003 1.00 60.72 99 SER A CA 1
ATOM 819 C C . SER A 1 99 ? 15.656 1.269 2.121 1.00 60.72 99 SER A C 1
ATOM 821 O O . SER A 1 99 ? 16.494 0.853 1.318 1.00 60.72 99 SER A O 1
ATOM 823 N N . VAL A 1 100 ? 15.391 2.569 2.261 1.00 57.56 100 VAL A N 1
ATOM 824 C CA . VAL A 1 100 ? 16.134 3.651 1.597 1.00 57.56 100 VAL A CA 1
ATOM 825 C C . VAL A 1 100 ? 17.023 4.366 2.616 1.00 57.56 100 VAL A C 1
ATOM 827 O O . VAL A 1 100 ? 16.662 4.530 3.775 1.00 57.56 100 VAL A O 1
ATOM 830 N N . ASP A 1 101 ? 18.249 4.723 2.245 1.00 55.53 101 ASP A N 1
ATOM 831 C CA . ASP A 1 101 ? 19.108 5.517 3.122 1.00 55.53 101 ASP A CA 1
ATOM 832 C C . ASP A 1 101 ? 18.733 7.011 3.083 1.00 55.53 101 ASP A C 1
ATOM 834 O O . ASP A 1 101 ? 17.890 7.449 2.301 1.00 55.53 101 ASP A O 1
ATOM 838 N N . LYS A 1 102 ? 19.384 7.821 3.929 1.00 51.91 102 LYS A N 1
ATOM 839 C CA . LYS A 1 102 ? 19.140 9.275 4.044 1.00 51.91 102 LYS A CA 1
ATOM 840 C C . LYS A 1 102 ? 19.362 10.056 2.739 1.00 51.91 102 LYS A C 1
ATOM 842 O O . LYS A 1 102 ? 19.010 11.230 2.679 1.00 51.91 102 LYS A O 1
ATOM 847 N N . ASN A 1 103 ? 19.967 9.428 1.733 1.00 52.03 103 ASN A N 1
ATOM 848 C CA . ASN A 1 103 ? 20.246 10.009 0.427 1.00 52.03 103 ASN A CA 1
ATOM 849 C C . ASN A 1 103 ? 19.302 9.458 -0.660 1.00 52.03 103 ASN A C 1
ATOM 851 O O . ASN A 1 103 ? 19.507 9.738 -1.839 1.00 52.03 103 ASN A O 1
ATOM 855 N N . GLY A 1 104 ? 18.284 8.673 -0.283 1.00 47.81 104 GLY A N 1
ATOM 856 C CA . GLY A 1 104 ? 17.328 8.057 -1.203 1.00 47.81 104 GLY A CA 1
ATOM 857 C C . GLY A 1 104 ? 17.883 6.853 -1.965 1.00 47.81 104 GLY A C 1
ATOM 858 O O . GLY A 1 104 ? 17.219 6.349 -2.872 1.00 47.81 104 GLY A O 1
ATOM 859 N N . ALA A 1 105 ? 19.083 6.368 -1.625 1.00 49.00 105 ALA A N 1
ATOM 860 C CA . ALA A 1 105 ? 19.629 5.170 -2.245 1.00 49.00 105 ALA A CA 1
ATOM 861 C C . ALA A 1 105 ? 19.034 3.919 -1.573 1.00 49.00 105 ALA A C 1
ATOM 863 O O . ALA A 1 105 ? 18.946 3.865 -0.343 1.00 49.00 105 ALA A O 1
ATOM 864 N N . PRO A 1 106 ? 18.643 2.878 -2.331 1.00 55.38 106 PRO A N 1
ATOM 865 C CA . PRO A 1 106 ? 18.261 1.601 -1.743 1.00 55.38 106 PRO A CA 1
ATOM 866 C C . PRO A 1 106 ? 19.410 1.062 -0.890 1.00 55.38 106 PRO A C 1
ATOM 868 O O . PRO A 1 106 ? 20.545 0.951 -1.361 1.00 55.38 106 PRO A O 1
ATOM 871 N N . ARG A 1 107 ? 19.128 0.668 0.350 1.00 51.75 107 ARG A N 1
ATOM 872 C CA . ARG A 1 107 ? 20.111 0.110 1.282 1.00 51.75 107 ARG A CA 1
ATOM 873 C C . ARG A 1 107 ? 20.454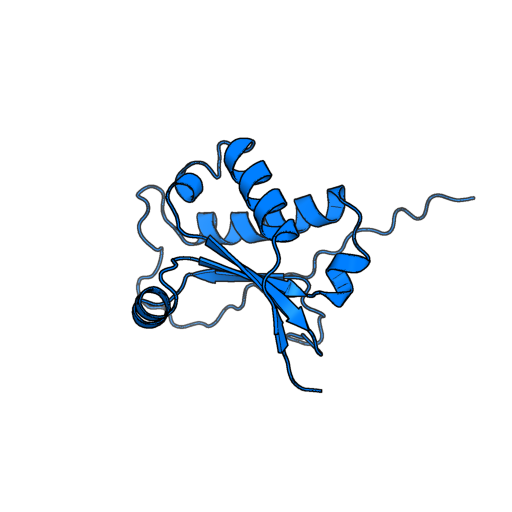 -1.345 0.930 1.00 51.75 107 ARG A C 1
ATOM 875 O O . ARG A 1 107 ? 20.359 -2.218 1.777 1.00 51.75 107 ARG A O 1
ATOM 882 N N . ASN A 1 108 ? 20.868 -1.623 -0.307 1.00 45.38 108 ASN A N 1
ATOM 883 C CA . ASN A 1 108 ? 21.221 -2.967 -0.766 1.00 45.38 108 ASN A CA 1
ATOM 884 C C . ASN A 1 108 ? 22.595 -2.975 -1.455 1.00 45.38 108 ASN A C 1
ATOM 886 O O . ASN A 1 108 ? 22.699 -2.962 -2.678 1.00 45.38 108 ASN A O 1
ATOM 890 N N . SER A 1 109 ? 23.663 -3.090 -0.663 1.00 31.23 109 SER A N 1
ATOM 891 C CA . SER A 1 109 ? 24.760 -3.980 -1.067 1.00 31.23 109 SER A CA 1
ATOM 892 C C . SER A 1 109 ? 24.295 -5.427 -0.823 1.00 31.23 109 SER A C 1
ATOM 894 O O . SER A 1 109 ? 23.516 -5.668 0.103 1.00 31.23 109 SER A O 1
ATOM 896 N N . PRO A 1 110 ? 24.681 -6.398 -1.667 1.00 35.84 110 PRO A N 1
ATOM 897 C CA . PRO A 1 110 ? 24.020 -7.692 -1.723 1.00 35.84 110 PRO A CA 1
ATOM 898 C C . PRO A 1 110 ? 24.363 -8.513 -0.479 1.00 35.84 110 PRO A C 1
ATOM 900 O O . PRO A 1 110 ? 25.425 -9.122 -0.382 1.00 35.84 110 PRO A O 1
ATOM 903 N N . LYS A 1 111 ? 23.433 -8.579 0.471 1.00 32.22 111 LYS A N 1
ATOM 904 C CA . LYS A 1 111 ? 23.259 -9.770 1.299 1.00 32.22 111 LYS A CA 1
ATOM 905 C C . LYS A 1 111 ? 21.851 -10.273 1.065 1.00 32.22 111 LYS A C 1
ATOM 907 O O . LYS A 1 111 ? 20.881 -9.785 1.630 1.00 32.22 111 LYS A O 1
ATOM 912 N N . MET A 1 112 ? 21.791 -11.223 0.144 1.00 34.91 112 MET A N 1
ATOM 913 C CA . MET A 1 112 ? 20.659 -12.080 -0.144 1.00 34.91 112 MET A CA 1
ATOM 914 C C . MET A 1 112 ? 20.321 -12.885 1.121 1.00 34.91 112 MET A C 1
ATOM 916 O O . MET A 1 112 ? 20.752 -14.015 1.292 1.00 34.91 112 MET A O 1
ATOM 920 N N . GLU A 1 113 ? 19.583 -12.270 2.037 1.00 33.78 113 GLU A N 1
ATOM 921 C CA . GLU A 1 113 ? 18.749 -12.969 3.005 1.00 33.78 113 GLU A CA 1
ATOM 922 C C . GLU A 1 113 ? 17.357 -12.379 2.875 1.00 33.78 113 GLU A C 1
ATOM 924 O O . GLU A 1 113 ? 17.093 -11.242 3.260 1.00 33.78 113 GLU A O 1
ATOM 929 N N . ASP A 1 114 ? 16.486 -13.189 2.292 1.00 39.09 114 ASP A N 1
ATOM 930 C CA . ASP A 1 114 ? 15.056 -13.002 2.139 1.00 39.09 114 ASP A CA 1
ATOM 931 C C . ASP A 1 114 ? 14.399 -12.881 3.530 1.00 39.09 114 ASP A C 1
ATOM 933 O O . ASP A 1 114 ? 13.781 -13.806 4.061 1.00 39.09 114 ASP A O 1
ATOM 937 N N . ARG A 1 115 ? 14.588 -11.742 4.204 1.00 38.69 115 ARG A N 1
ATOM 938 C CA . ARG A 1 115 ? 13.794 -11.373 5.375 1.00 38.69 115 ARG A CA 1
ATOM 939 C C . ARG A 1 115 ? 12.561 -10.670 4.863 1.00 38.69 115 ARG A C 1
ATOM 941 O O . ARG A 1 115 ? 12.453 -9.453 4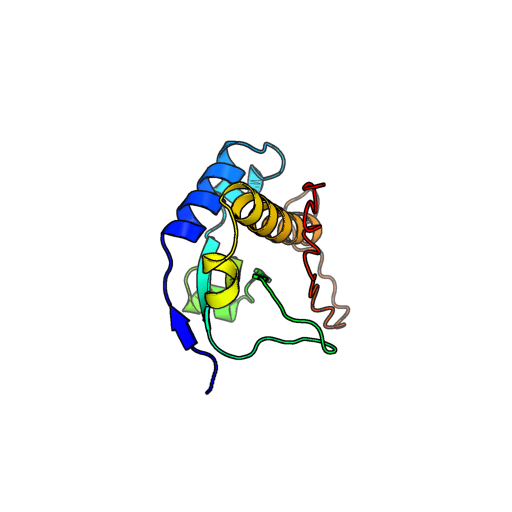.874 1.00 38.69 115 ARG A O 1
ATOM 948 N N . SER A 1 116 ? 11.629 -11.498 4.413 1.00 40.31 116 SER A N 1
ATOM 949 C CA . SER A 1 116 ? 10.211 -11.183 4.422 1.00 40.31 116 SER A CA 1
ATOM 950 C C . SER A 1 116 ? 9.880 -10.587 5.797 1.00 40.31 116 SER A C 1
ATOM 952 O O . SER A 1 116 ? 9.801 -11.321 6.787 1.00 40.31 116 SER A O 1
ATOM 954 N N . SER A 1 117 ? 9.795 -9.258 5.890 1.00 43.09 117 SER A N 1
ATOM 955 C CA . SER A 1 117 ? 9.329 -8.526 7.072 1.00 43.09 117 SER A CA 1
ATOM 956 C C . SER A 1 117 ? 7.827 -8.758 7.216 1.00 43.09 117 SER A C 1
ATOM 958 O O . SER A 1 117 ? 7.009 -7.870 7.027 1.00 43.09 117 SER A O 1
ATOM 960 N N . ASP A 1 118 ? 7.461 -10.008 7.469 1.00 40.72 118 ASP A N 1
ATOM 961 C CA . ASP A 1 118 ? 6.093 -10.452 7.653 1.00 40.72 118 ASP A CA 1
ATOM 962 C C . ASP A 1 118 ? 5.670 -10.101 9.076 1.00 40.72 118 ASP A C 1
ATOM 964 O O . ASP A 1 118 ? 5.894 -10.865 10.023 1.00 40.72 118 ASP A O 1
ATOM 968 N N . CYS A 1 119 ? 5.098 -8.910 9.240 1.00 39.75 119 CYS A N 1
ATOM 969 C CA . CYS A 1 119 ? 4.598 -8.456 10.526 1.00 39.75 119 CYS A CA 1
ATOM 970 C C . CYS A 1 119 ? 3.107 -8.761 10.690 1.00 39.75 119 CYS A C 1
ATOM 972 O O . CYS A 1 119 ? 2.250 -8.405 9.885 1.00 39.75 119 CYS A O 1
ATOM 974 N N . VAL A 1 120 ? 2.814 -9.424 11.806 1.00 37.06 120 VAL A N 1
ATOM 975 C CA . VAL A 1 120 ? 1.479 -9.548 12.384 1.00 37.06 120 VAL A CA 1
ATOM 976 C C . VAL A 1 120 ? 1.228 -8.273 13.165 1.00 37.06 120 VAL A C 1
ATOM 978 O O . VAL A 1 120 ? 1.825 -8.083 14.225 1.00 37.06 120 VAL A O 1
ATOM 981 N N . VAL A 1 121 ? 0.343 -7.407 12.681 1.00 39.19 121 VAL A N 1
ATOM 982 C CA . VAL A 1 121 ? -0.169 -6.327 13.524 1.00 39.19 121 VAL A CA 1
ATOM 983 C C . VAL A 1 121 ? -1.075 -6.978 14.574 1.00 39.19 121 VAL A C 1
ATOM 985 O O . VAL A 1 121 ? -2.216 -7.341 14.293 1.00 39.19 121 VAL A O 1
ATOM 988 N N . MET A 1 122 ? -0.555 -7.189 15.788 1.00 33.47 122 MET A N 1
ATOM 989 C CA . MET A 1 122 ? -1.383 -7.538 16.944 1.00 33.47 122 MET A CA 1
ATOM 990 C C . MET A 1 122 ? -2.139 -6.287 17.369 1.00 33.47 122 MET A C 1
ATOM 992 O O . MET A 1 122 ? -1.691 -5.524 18.221 1.00 33.47 122 MET A O 1
ATOM 996 N N . ILE A 1 123 ? -3.290 -6.065 16.747 1.00 38.62 123 ILE A N 1
ATOM 997 C CA . ILE A 1 123 ? -4.231 -5.070 17.232 1.00 38.62 123 ILE A CA 1
ATOM 998 C C . ILE A 1 123 ? -4.860 -5.661 18.489 1.00 38.62 123 ILE A C 1
ATOM 1000 O O . ILE A 1 123 ? -5.648 -6.607 18.415 1.00 38.62 123 ILE A O 1
ATOM 1004 N N . SER A 1 124 ? -4.440 -5.153 19.648 1.00 32.00 124 SER A N 1
ATOM 1005 C CA . SER A 1 124 ? -5.036 -5.503 20.933 1.00 32.00 124 SER A CA 1
ATOM 1006 C C . SER A 1 124 ? -6.550 -5.324 20.832 1.00 32.00 124 SER A C 1
ATOM 1008 O O . SER A 1 124 ? -7.035 -4.226 20.550 1.00 32.00 124 SER A O 1
ATOM 1010 N N . ARG A 1 125 ? -7.310 -6.411 21.022 1.00 34.91 125 ARG A N 1
ATOM 1011 C CA . ARG A 1 125 ? -8.749 -6.304 21.258 1.00 34.91 125 ARG A CA 1
ATOM 1012 C C . ARG A 1 125 ? -8.890 -5.534 22.559 1.00 34.91 125 ARG A C 1
ATOM 1014 O O . ARG A 1 125 ? -8.560 -6.069 23.614 1.00 34.91 125 ARG A O 1
ATOM 1021 N N . ASN A 1 126 ? -9.364 -4.296 22.482 1.00 32.97 126 ASN A N 1
ATOM 1022 C CA . ASN A 1 126 ? -9.777 -3.572 23.668 1.00 32.97 126 ASN A CA 1
ATOM 1023 C C . ASN A 1 126 ? -11.015 -4.297 24.216 1.00 32.97 126 ASN A C 1
ATOM 1025 O O . ASN A 1 126 ? -12.141 -4.057 23.789 1.00 32.97 126 ASN A O 1
ATOM 1029 N N . SER A 1 127 ? -10.782 -5.281 25.085 1.00 40.03 127 SER A N 1
ATOM 1030 C CA . SER A 1 127 ? -11.822 -5.945 25.854 1.00 40.03 127 SER A CA 1
ATOM 1031 C C . SER A 1 127 ? -12.155 -5.018 27.011 1.00 40.03 127 SER A C 1
ATOM 1033 O O . SER A 1 127 ? -11.678 -5.181 28.128 1.00 40.03 127 SER A O 1
ATOM 1035 N N . SER A 1 128 ? -12.922 -3.979 26.710 1.00 44.12 128 SER A N 1
ATOM 1036 C CA . SER A 1 128 ? -13.640 -3.213 27.714 1.00 44.12 128 SER A CA 1
ATOM 1037 C C . SER A 1 128 ? -15.098 -3.584 27.540 1.00 44.12 128 SER A C 1
ATOM 1039 O O . SER A 1 128 ? -15.709 -3.120 26.586 1.00 44.12 128 SER A O 1
ATOM 1041 N N . LEU A 1 129 ? -15.605 -4.469 28.401 1.00 42.25 129 LEU A N 1
ATOM 1042 C CA . LEU A 1 129 ? -16.987 -4.481 28.882 1.00 42.25 129 LEU A CA 1
ATOM 1043 C C . LEU A 1 129 ? -17.115 -5.520 30.014 1.00 42.25 129 LEU A C 1
ATOM 1045 O O . LEU A 1 129 ? -17.114 -6.721 29.749 1.00 42.25 129 LEU A O 1
ATOM 1049 N N . LEU A 1 130 ? -17.281 -4.958 31.221 1.00 38.69 130 LEU A N 1
ATOM 1050 C CA . LEU A 1 130 ? -17.752 -5.514 32.503 1.00 38.69 130 LEU A CA 1
ATOM 1051 C C . LEU A 1 130 ? -16.755 -6.302 33.364 1.00 38.69 130 LEU A C 1
ATOM 1053 O O . LEU A 1 130 ? -16.374 -7.433 33.000 1.00 38.69 130 LEU A O 1
#

Radius of gyration: 15.47 Å; chains: 1; bounding box: 42×36×49 Å

Foldseek 3Di:
DDKDKDADVVLVVLLVVCCVPDPLNVVVVPFFEGEIEIEDAADDPRHGFAKAKDQDDPVRCVVVVGGIYIYGHPVVCVVDDPVRSSVVSNVNSVVVSVQADPVRHGPDPDDPDPPRVRDDPPPPPPPDDD

pLDDT: mean 79.78, std 22.66, range [31.23, 98.06]

Sequence (130 aa):
MGATFTLSEEIDVVVKKLIEQEKDFKILSVAKIVTRFRTGTWYTRGKLIYAKTKILSLYERFEMDAEILILVNKRMWEHLTDQQKEALIFHELCHIEASVDKNGAPRNSPKMEDRSSDCVVMISRNSSLL